Protein AF-A0A831WNH5-F1 (afdb_monomer_lite)

pLDDT: mean 83.76, std 11.67, range [48.03, 94.56]

Sequence (150 aa):
MGKYIVMDIVFKAASLNYDQGSGNYQELKKITRWNGKQYTFVSRYALRYSMLETGKEMGILKIAEGDKLQLAGKGNKKVIQPATELLISGEILKYPEFDLFGYLITSTYPQNFRTAPVKISHAISMTPFNYDALFNANIGMANRVRKKHG

Radius of gyration: 20.93 Å; chains: 1; bounding box: 47×37×66 Å

Foldseek 3Di:
DDDADDDDDDDDDDDLFPDDDDPPDGDFDWDQDPVRFIWGKHAQVSVLVVVQVVCVVVVNFDADDPVQWDWDDDDPPTDIFGDPCCVVVVVVVNGCSCVQCKTWDVPDVVTDIDHHSDDDGMGIDPDTDPVPDDPPDPVVVVVVVVVVPD

Structure (mmCIF, N/CA/C/O backbone):
data_AF-A0A831WNH5-F1
#
_entry.id   AF-A0A831WNH5-F1
#
loop_
_atom_site.group_PDB
_atom_site.id
_atom_site.type_symbol
_atom_site.label_atom_id
_atom_site.label_alt_id
_atom_site.label_comp_id
_atom_site.label_asym_id
_atom_site.label_entity_id
_atom_site.label_seq_id
_atom_site.pdbx_PDB_ins_code
_atom_site.Cartn_x
_atom_site.Cartn_y
_atom_site.Cartn_z
_atom_site.occupancy
_atom_site.B_iso_or_equiv
_atom_site.auth_seq_id
_atom_site.auth_comp_id
_atom_site.auth_asym_id
_atom_site.auth_atom_id
_atom_site.pdbx_PDB_model_num
ATOM 1 N N . MET A 1 1 ? 9.210 -10.960 22.257 1.00 49.41 1 MET A N 1
ATOM 2 C CA . MET A 1 1 ? 9.838 -10.935 20.917 1.00 49.41 1 MET A CA 1
ATOM 3 C C . MET A 1 1 ? 8.779 -11.351 19.904 1.00 49.41 1 MET A C 1
ATOM 5 O O . MET A 1 1 ? 8.271 -12.459 20.020 1.00 49.41 1 MET A O 1
ATOM 9 N N . GLY A 1 2 ? 8.332 -10.451 19.023 1.00 66.69 2 GLY A N 1
ATOM 10 C CA . GLY A 1 2 ? 7.285 -10.781 18.048 1.00 66.69 2 GLY A CA 1
ATOM 11 C C . GLY A 1 2 ? 7.799 -11.807 17.039 1.00 66.69 2 GLY A C 1
ATOM 12 O O . GLY A 1 2 ? 8.891 -11.629 16.508 1.00 66.69 2 GLY A O 1
ATOM 13 N N . LYS A 1 3 ? 7.044 -12.881 16.799 1.00 84.00 3 LYS A N 1
ATOM 14 C CA . LYS A 1 3 ? 7.338 -13.842 15.729 1.00 84.00 3 LYS A CA 1
ATOM 15 C C . LYS A 1 3 ? 6.773 -13.268 14.431 1.00 84.00 3 LYS A C 1
ATOM 17 O O . LYS A 1 3 ? 5.579 -12.993 14.370 1.00 84.00 3 LYS A O 1
ATOM 22 N N . TYR A 1 4 ? 7.618 -13.046 13.433 1.00 86.56 4 TYR A N 1
ATOM 23 C CA . TYR A 1 4 ? 7.210 -12.546 12.121 1.00 86.56 4 TYR A CA 1
ATOM 24 C C . TYR A 1 4 ? 7.752 -13.457 11.021 1.00 86.56 4 TYR A C 1
ATOM 26 O O . TYR A 1 4 ? 8.801 -14.077 11.183 1.00 86.56 4 TYR A O 1
ATOM 34 N N . ILE A 1 5 ? 7.017 -13.532 9.913 1.00 91.12 5 ILE A N 1
ATOM 35 C CA . ILE A 1 5 ? 7.435 -14.210 8.685 1.00 91.12 5 ILE A CA 1
ATOM 36 C C . ILE A 1 5 ? 7.786 -13.119 7.675 1.00 91.12 5 ILE A C 1
ATOM 38 O O . ILE A 1 5 ? 7.010 -12.182 7.483 1.00 91.12 5 ILE A O 1
ATOM 42 N N . VAL A 1 6 ? 8.959 -13.231 7.054 1.00 92.81 6 VAL A N 1
ATOM 43 C CA . VAL A 1 6 ? 9.389 -12.360 5.953 1.00 92.81 6 VAL A CA 1
ATOM 44 C C . VAL A 1 6 ? 9.323 -13.172 4.667 1.00 92.81 6 VAL A C 1
ATOM 46 O O . VAL A 1 6 ? 9.791 -14.307 4.638 1.00 92.81 6 VAL A O 1
ATOM 49 N N . MET A 1 7 ? 8.723 -12.602 3.623 1.00 93.94 7 MET A N 1
ATOM 50 C CA . MET A 1 7 ? 8.622 -13.217 2.301 1.00 93.94 7 MET A CA 1
ATOM 51 C C . MET A 1 7 ? 9.161 -12.250 1.253 1.00 93.94 7 MET A C 1
ATOM 53 O O . MET A 1 7 ? 8.705 -11.108 1.183 1.00 93.94 7 MET A O 1
ATOM 57 N N . ASP A 1 8 ? 10.075 -12.734 0.416 1.00 93.69 8 ASP A N 1
ATOM 58 C CA . ASP A 1 8 ? 10.533 -12.026 -0.776 1.00 93.69 8 ASP A CA 1
ATOM 59 C C . ASP A 1 8 ? 9.791 -12.574 -1.997 1.00 93.69 8 ASP A C 1
ATOM 61 O O . ASP A 1 8 ? 9.868 -13.762 -2.311 1.00 93.69 8 ASP A O 1
ATOM 65 N N . ILE A 1 9 ? 9.044 -11.705 -2.678 1.00 93.56 9 ILE A N 1
ATOM 66 C CA . ILE A 1 9 ? 8.234 -12.071 -3.842 1.00 93.56 9 ILE A CA 1
ATOM 67 C C . ILE A 1 9 ? 8.863 -11.450 -5.083 1.00 93.56 9 ILE A C 1
ATOM 69 O O . ILE A 1 9 ? 8.942 -10.227 -5.210 1.00 93.56 9 ILE A O 1
ATOM 73 N N . VAL A 1 10 ? 9.272 -12.303 -6.019 1.00 93.38 10 VAL A N 1
ATOM 74 C CA . VAL A 1 10 ? 9.771 -11.896 -7.334 1.00 93.38 10 VAL A CA 1
ATOM 75 C C . VAL A 1 10 ? 8.702 -12.205 -8.368 1.00 93.38 10 VAL A C 1
ATOM 77 O O . VAL A 1 10 ? 8.239 -13.337 -8.481 1.00 93.38 10 VAL A O 1
ATOM 80 N N . PHE A 1 11 ? 8.307 -11.192 -9.131 1.00 91.69 11 PHE A N 1
ATOM 81 C CA . PHE A 1 11 ? 7.282 -11.319 -10.156 1.00 91.69 11 PHE A CA 1
ATOM 82 C C . PHE A 1 11 ? 7.644 -10.482 -11.381 1.00 91.69 11 PHE A C 1
ATOM 84 O O . PHE A 1 11 ? 8.316 -9.453 -11.284 1.00 91.69 11 PHE A O 1
ATOM 91 N N . LYS A 1 12 ? 7.182 -10.927 -12.550 1.00 88.38 12 LYS A N 1
ATOM 92 C CA . LYS A 1 12 ? 7.254 -10.143 -13.782 1.00 88.38 12 LYS A CA 1
ATOM 93 C C . LYS A 1 12 ? 6.037 -9.231 -13.839 1.00 88.38 12 LYS A C 1
ATOM 95 O O . LYS A 1 12 ? 4.913 -9.702 -13.705 1.00 88.38 12 LYS A O 1
ATOM 100 N N . ALA A 1 13 ? 6.259 -7.948 -14.081 1.00 79.81 13 ALA A N 1
ATOM 101 C CA . ALA A 1 13 ? 5.179 -6.992 -14.245 1.00 79.81 13 ALA A CA 1
ATOM 102 C C . ALA A 1 13 ? 5.439 -6.031 -15.398 1.00 79.81 13 ALA A C 1
ATOM 104 O O . ALA A 1 13 ? 6.585 -5.735 -15.734 1.00 79.81 13 ALA A O 1
ATOM 105 N N . ALA A 1 14 ? 4.351 -5.534 -15.975 1.00 75.00 14 ALA A N 1
ATOM 106 C CA . ALA A 1 14 ? 4.342 -4.485 -16.980 1.00 75.00 14 ALA A CA 1
ATOM 107 C C . ALA A 1 14 ? 3.293 -3.439 -16.582 1.00 75.00 14 ALA A C 1
ATOM 109 O O . ALA A 1 14 ? 2.296 -3.780 -15.950 1.00 75.00 14 ALA A O 1
ATOM 110 N N . SER A 1 15 ? 3.522 -2.175 -16.942 1.00 70.94 15 SER A N 1
ATOM 111 C CA . SER A 1 15 ? 2.529 -1.098 -16.801 1.00 70.94 15 SER A CA 1
ATOM 112 C C . SER A 1 15 ? 1.977 -0.873 -15.380 1.00 70.94 15 SER A C 1
ATOM 114 O O . SER A 1 15 ? 0.814 -0.522 -15.221 1.00 70.94 15 SER A O 1
ATOM 116 N N . LEU A 1 16 ? 2.803 -1.012 -14.334 1.00 74.69 16 LEU A N 1
ATOM 117 C CA . LEU A 1 16 ? 2.435 -0.722 -12.930 1.00 74.69 16 LEU A CA 1
ATOM 118 C C . LEU A 1 16 ? 2.408 0.784 -12.600 1.00 74.69 16 LEU A C 1
ATOM 120 O O . LEU A 1 16 ? 2.936 1.236 -11.578 1.00 74.69 16 LEU A O 1
ATOM 124 N N . ASN A 1 17 ? 1.821 1.568 -13.495 1.00 72.00 17 ASN A N 1
ATOM 125 C CA . ASN A 1 17 ? 1.704 3.011 -13.375 1.00 72.00 17 ASN A CA 1
ATOM 126 C C . ASN A 1 17 ? 0.456 3.354 -12.556 1.00 72.00 17 ASN A C 1
ATOM 128 O O . ASN A 1 17 ? -0.659 3.239 -13.046 1.00 72.00 17 ASN A O 1
ATOM 132 N N . TYR A 1 18 ? 0.651 3.772 -11.306 1.00 66.19 18 TYR A N 1
ATOM 133 C CA . TYR A 1 18 ? -0.437 4.193 -10.407 1.00 66.19 18 TYR A CA 1
ATOM 134 C C . TYR A 1 18 ? -0.363 5.680 -10.043 1.00 66.19 18 TYR A C 1
ATOM 136 O O . TYR A 1 18 ? -1.074 6.125 -9.148 1.00 66.19 18 TYR A O 1
ATOM 144 N N . ASP A 1 19 ? 0.542 6.435 -10.669 1.00 60.00 19 ASP A N 1
ATOM 145 C CA . ASP A 1 19 ? 0.737 7.852 -10.370 1.00 60.00 19 ASP A CA 1
ATOM 146 C C . ASP A 1 19 ? 0.266 8.737 -11.521 1.00 60.00 19 ASP A C 1
ATOM 148 O O . ASP A 1 19 ? 0.360 8.366 -12.696 1.00 60.00 19 ASP A O 1
ATOM 152 N N . GLN A 1 20 ? -0.213 9.926 -11.169 1.00 53.91 20 GLN A N 1
ATOM 153 C CA . GLN A 1 20 ? -0.588 10.949 -12.130 1.00 53.91 20 GLN A CA 1
ATOM 154 C C . GLN A 1 20 ? 0.697 11.569 -12.682 1.00 53.91 20 GLN A C 1
ATOM 156 O O . GLN A 1 20 ? 1.334 12.404 -12.042 1.00 53.91 20 GLN A O 1
ATOM 161 N N . GLY A 1 21 ? 1.123 11.119 -13.859 1.00 54.06 21 GLY A N 1
ATOM 162 C CA . GLY A 1 21 ? 2.243 11.752 -14.541 1.00 54.06 21 GLY A CA 1
ATOM 163 C C . GLY A 1 21 ? 1.879 13.131 -15.105 1.00 54.06 21 GLY A C 1
ATOM 164 O O . GLY A 1 21 ? 0.737 13.587 -15.034 1.00 54.06 21 GLY A O 1
ATOM 165 N N . SER A 1 22 ? 2.877 13.825 -15.651 1.00 48.03 22 SER A N 1
ATOM 166 C CA . SER A 1 22 ? 2.670 15.124 -16.296 1.00 48.03 22 SER A CA 1
ATOM 167 C C . SER A 1 22 ? 2.029 14.921 -17.676 1.00 48.03 22 SER A C 1
ATOM 169 O O . SER A 1 22 ? 2.664 14.403 -18.597 1.00 48.03 22 SER A O 1
ATOM 171 N N . GLY A 1 23 ? 0.755 15.299 -17.822 1.00 59.06 23 GLY A N 1
ATOM 172 C CA . GLY A 1 23 ? -0.018 15.138 -19.061 1.00 59.06 23 GLY A CA 1
ATOM 173 C C . GLY A 1 23 ? -0.525 13.705 -19.292 1.00 59.06 23 GLY A C 1
ATOM 174 O O . GLY A 1 23 ? -0.915 13.018 -18.357 1.00 59.06 23 GLY A O 1
ATOM 175 N N . ASN A 1 24 ? -0.518 13.238 -20.548 1.00 53.50 24 ASN A N 1
ATOM 176 C CA . ASN A 1 24 ? -0.944 11.875 -20.927 1.00 53.50 24 ASN A CA 1
ATOM 177 C C . ASN A 1 24 ? 0.138 10.802 -20.696 1.00 53.50 24 ASN A C 1
ATOM 179 O O . ASN A 1 24 ? -0.030 9.653 -21.103 1.00 53.50 24 ASN A O 1
ATOM 183 N N . TYR A 1 25 ? 1.272 11.180 -20.103 1.00 55.03 25 TYR A N 1
ATOM 184 C CA . TYR A 1 25 ? 2.399 10.290 -19.869 1.00 55.03 25 TYR A CA 1
ATOM 185 C C . TYR A 1 25 ? 2.380 9.786 -18.439 1.00 55.03 25 TYR A C 1
ATOM 187 O O . TYR A 1 25 ? 2.498 10.578 -17.513 1.00 55.03 25 TYR A O 1
ATOM 195 N N . GLN A 1 26 ? 2.288 8.472 -18.259 1.00 62.88 26 GLN A N 1
ATOM 196 C CA . GLN A 1 26 ? 2.512 7.84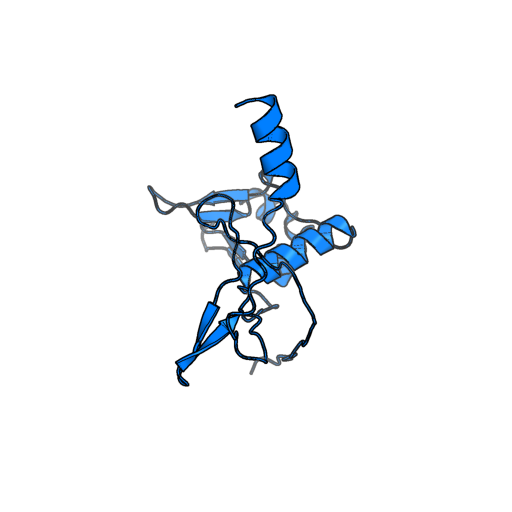2 -16.964 1.00 62.88 26 GLN A CA 1
ATOM 197 C C . GLN A 1 26 ? 3.774 6.988 -17.061 1.00 62.88 26 GLN A C 1
ATOM 199 O O . GLN A 1 26 ? 3.800 5.974 -17.760 1.00 62.88 26 GLN A O 1
ATOM 204 N N . GLU A 1 27 ? 4.842 7.434 -16.404 1.00 67.00 27 GLU A N 1
ATOM 205 C CA . GLU A 1 27 ? 6.092 6.686 -16.312 1.00 67.00 27 GLU A CA 1
ATOM 206 C C . GLU A 1 27 ? 6.182 5.977 -14.959 1.00 67.00 27 GLU A C 1
ATOM 208 O O . GLU A 1 27 ? 5.774 6.514 -13.925 1.00 67.00 27 GLU A O 1
ATOM 213 N N . LEU A 1 28 ? 6.760 4.773 -14.961 1.00 77.00 28 LEU A N 1
ATOM 214 C CA . LEU A 1 28 ? 7.060 4.072 -13.723 1.00 77.00 28 LEU A CA 1
ATOM 215 C C . LEU A 1 28 ? 8.078 4.874 -12.917 1.00 77.00 28 LEU A C 1
ATOM 217 O O . LEU A 1 28 ? 9.091 5.340 -13.443 1.00 77.00 28 LEU A O 1
ATOM 221 N N . LYS A 1 29 ? 7.844 4.979 -11.608 1.00 82.56 29 LYS A N 1
ATOM 222 C CA . LYS A 1 29 ? 8.766 5.691 -10.726 1.00 82.56 29 LYS A CA 1
ATOM 223 C C . LYS A 1 29 ? 10.139 5.035 -10.751 1.00 82.56 29 LYS A C 1
ATOM 225 O O . LYS A 1 29 ? 10.268 3.809 -10.772 1.00 82.56 29 LYS A O 1
ATOM 230 N N . LYS A 1 30 ? 11.173 5.867 -10.694 1.00 87.31 30 LYS A N 1
ATOM 231 C CA . LYS A 1 30 ? 12.568 5.433 -10.632 1.00 87.31 30 LYS A CA 1
ATOM 232 C C . LYS A 1 30 ? 13.188 5.884 -9.322 1.00 87.31 30 LYS A C 1
ATOM 234 O O . LYS A 1 30 ? 12.842 6.934 -8.787 1.00 87.31 30 LYS A O 1
ATOM 239 N N . ILE A 1 31 ? 14.104 5.076 -8.813 1.00 88.94 31 ILE A N 1
ATOM 240 C CA . ILE A 1 31 ? 14.935 5.405 -7.662 1.00 88.94 31 ILE A CA 1
ATOM 241 C C . ILE A 1 31 ? 16.400 5.224 -8.044 1.00 88.94 31 ILE A C 1
ATOM 243 O O . ILE A 1 31 ? 16.791 4.189 -8.587 1.00 88.94 31 ILE A O 1
ATOM 247 N N . THR A 1 32 ? 17.209 6.237 -7.757 1.00 90.88 32 THR A N 1
ATOM 248 C CA . THR A 1 32 ? 18.665 6.149 -7.876 1.00 90.88 32 THR A CA 1
ATOM 249 C C . THR A 1 32 ? 19.209 5.535 -6.597 1.00 90.88 32 THR A C 1
ATOM 251 O O . THR A 1 32 ? 18.948 6.036 -5.503 1.00 90.88 32 THR A O 1
ATOM 254 N N . ARG A 1 33 ? 19.936 4.424 -6.718 1.00 87.94 33 ARG A N 1
ATOM 255 C CA . ARG A 1 33 ? 20.610 3.798 -5.573 1.00 87.94 33 ARG A CA 1
ATOM 256 C C . ARG A 1 33 ? 22.018 4.374 -5.398 1.00 87.94 33 ARG A C 1
ATOM 258 O O . ARG A 1 33 ? 22.522 5.093 -6.254 1.00 87.94 33 ARG A O 1
ATOM 265 N N . TRP A 1 34 ? 22.667 4.020 -4.290 1.00 87.81 34 TRP A N 1
ATOM 266 C CA . TRP A 1 34 ? 24.021 4.468 -3.929 1.00 87.81 34 TRP A CA 1
ATOM 267 C C . TRP A 1 34 ? 25.081 4.218 -5.018 1.00 87.81 34 TRP A C 1
ATOM 269 O O . TRP A 1 34 ? 26.076 4.925 -5.081 1.00 87.81 34 TRP A O 1
ATOM 279 N N . ASN A 1 35 ? 24.857 3.235 -5.894 1.00 89.12 35 ASN A N 1
ATOM 280 C CA . ASN A 1 35 ? 25.739 2.885 -7.008 1.00 89.12 35 ASN A CA 1
ATOM 281 C C . ASN A 1 35 ? 25.545 3.768 -8.259 1.00 89.12 35 ASN A C 1
ATOM 283 O O . ASN A 1 35 ? 26.040 3.417 -9.329 1.00 89.12 35 ASN A O 1
ATOM 287 N N . GLY A 1 36 ? 24.762 4.847 -8.167 1.00 90.06 36 GLY A N 1
ATOM 288 C CA . GLY A 1 36 ? 24.456 5.751 -9.279 1.00 90.06 36 GLY A CA 1
ATOM 289 C C . GLY A 1 36 ? 23.509 5.172 -10.335 1.00 90.06 36 GLY A C 1
ATOM 290 O O . GLY A 1 36 ? 23.089 5.894 -11.237 1.00 90.06 36 GLY A O 1
ATOM 291 N N . LYS A 1 37 ? 23.129 3.892 -10.234 1.00 91.50 37 LYS A N 1
ATOM 292 C CA . LYS A 1 37 ? 22.205 3.254 -11.176 1.00 91.50 37 LYS A CA 1
ATOM 293 C C . LYS A 1 37 ? 20.760 3.554 -10.789 1.00 91.50 37 LYS A C 1
ATOM 295 O O . LYS A 1 37 ? 20.400 3.572 -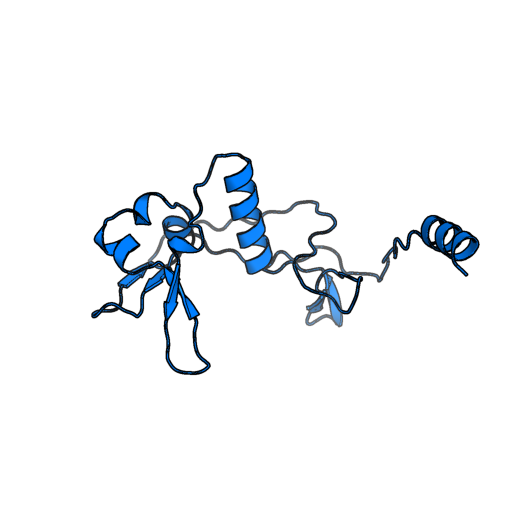9.607 1.00 91.50 37 LYS A O 1
ATOM 300 N N . GLN A 1 38 ? 19.926 3.757 -11.803 1.00 91.81 38 GLN A N 1
ATOM 301 C CA . GLN A 1 38 ? 18.489 3.929 -11.640 1.00 91.81 38 GLN A CA 1
ATOM 302 C C . GLN A 1 38 ? 17.787 2.578 -11.694 1.00 91.81 38 GLN A C 1
ATOM 304 O O . GLN A 1 38 ? 18.144 1.708 -12.484 1.00 91.81 38 GLN A O 1
ATOM 309 N N . TYR A 1 39 ? 16.768 2.416 -10.863 1.00 91.06 39 TYR A N 1
ATOM 310 C CA . TYR A 1 39 ? 15.925 1.230 -10.829 1.00 91.06 39 TYR A CA 1
ATOM 311 C C . TYR A 1 39 ? 14.475 1.656 -10.872 1.00 91.06 39 TYR A C 1
ATOM 313 O O . TYR A 1 39 ? 14.072 2.578 -10.163 1.00 91.06 39 TYR A O 1
ATOM 321 N N . THR A 1 40 ? 13.678 0.951 -11.659 1.00 88.94 40 THR A N 1
ATOM 322 C CA . THR A 1 40 ? 12.229 1.095 -11.609 1.00 88.94 40 THR A CA 1
ATOM 323 C C . THR A 1 40 ? 11.708 0.565 -10.276 1.00 88.94 40 THR A C 1
ATOM 325 O O . THR A 1 40 ? 12.154 -0.488 -9.811 1.00 88.94 40 THR A O 1
ATOM 328 N N . PHE A 1 41 ? 10.782 1.280 -9.645 1.00 88.25 41 PHE A N 1
ATOM 329 C CA . PHE A 1 41 ? 10.150 0.839 -8.409 1.00 88.25 41 PHE A CA 1
ATOM 330 C C . PHE A 1 41 ? 8.649 1.112 -8.408 1.00 88.25 41 PHE A C 1
ATOM 332 O O . PHE A 1 41 ? 8.161 2.079 -8.993 1.00 88.25 41 PHE A O 1
ATOM 339 N N . VAL A 1 42 ? 7.920 0.269 -7.686 1.00 89.69 42 VAL A N 1
ATOM 340 C CA . VAL A 1 42 ? 6.492 0.422 -7.427 1.00 89.69 42 VAL A CA 1
ATOM 341 C C . VAL A 1 42 ? 6.308 0.700 -5.948 1.00 89.69 42 VAL A C 1
ATOM 343 O O . VAL A 1 42 ? 6.900 0.056 -5.074 1.00 89.69 42 VAL A O 1
ATOM 346 N N . SER A 1 43 ? 5.520 1.731 -5.651 1.00 89.44 43 SER A N 1
ATOM 347 C CA . SER A 1 43 ? 5.331 2.150 -4.271 1.00 89.44 43 SER A CA 1
ATOM 348 C C . SER A 1 43 ? 4.546 1.095 -3.483 1.00 89.44 43 SER A C 1
ATOM 350 O O . SER A 1 43 ? 3.652 0.450 -4.022 1.00 89.44 43 SER A O 1
ATOM 352 N N . ARG A 1 44 ? 4.826 0.954 -2.182 1.00 91.12 44 ARG A N 1
ATOM 353 C CA . ARG A 1 44 ? 4.044 0.071 -1.305 1.00 91.12 44 ARG A CA 1
ATOM 354 C C . ARG A 1 44 ? 2.551 0.434 -1.291 1.00 91.12 44 ARG A C 1
ATOM 356 O O . ARG A 1 44 ? 1.713 -0.440 -1.134 1.00 91.12 44 ARG A O 1
ATOM 363 N N . TYR A 1 45 ? 2.227 1.718 -1.475 1.00 88.94 45 TYR A N 1
ATOM 364 C CA . TYR A 1 45 ? 0.852 2.214 -1.543 1.00 88.94 45 TYR A CA 1
ATOM 365 C C . TYR A 1 45 ? 0.150 1.746 -2.817 1.00 88.94 45 TYR A C 1
ATOM 367 O O . TYR A 1 45 ? -0.984 1.290 -2.750 1.00 88.94 45 TYR A O 1
ATOM 375 N N . ALA A 1 46 ? 0.851 1.792 -3.951 1.00 89.00 46 ALA A N 1
ATOM 376 C CA . ALA A 1 46 ? 0.354 1.294 -5.229 1.00 89.00 46 ALA A CA 1
ATOM 377 C C . ALA A 1 46 ? 0.143 -0.228 -5.205 1.00 89.00 46 ALA A C 1
ATOM 379 O O . ALA A 1 46 ? -0.892 -0.712 -5.649 1.00 89.00 46 ALA A O 1
ATOM 380 N N . LEU A 1 47 ? 1.080 -0.979 -4.613 1.00 91.25 47 LEU A N 1
ATOM 381 C CA . LEU A 1 47 ? 0.919 -2.424 -4.412 1.00 91.25 47 LEU A CA 1
ATOM 382 C C . LEU A 1 47 ? -0.276 -2.735 -3.512 1.00 91.25 47 LEU A C 1
ATOM 384 O O . LEU A 1 47 ? -1.094 -3.578 -3.859 1.00 91.25 47 LEU A O 1
ATOM 388 N N . ARG A 1 48 ? -0.412 -2.022 -2.387 1.00 92.38 48 ARG A N 1
ATOM 389 C CA . ARG A 1 48 ? -1.559 -2.174 -1.486 1.00 92.38 48 ARG A CA 1
ATOM 390 C C . ARG A 1 48 ? -2.879 -1.907 -2.208 1.00 92.38 48 ARG A C 1
ATOM 392 O O . ARG A 1 48 ? -3.797 -2.701 -2.065 1.00 92.38 48 ARG A O 1
ATOM 399 N N . TYR A 1 49 ? -2.960 -0.818 -2.970 1.00 90.06 49 TYR A N 1
ATOM 400 C CA . TYR A 1 49 ? -4.141 -0.488 -3.767 1.00 90.06 49 TYR A CA 1
ATOM 401 C C . TYR A 1 49 ? -4.475 -1.611 -4.756 1.00 90.06 49 TYR A C 1
ATOM 403 O O . TYR A 1 49 ? -5.586 -2.123 -4.738 1.00 90.06 49 TYR A O 1
ATOM 411 N N . SER A 1 50 ? -3.486 -2.068 -5.530 1.00 90.38 50 SER A N 1
ATOM 412 C CA . SER A 1 50 ? -3.650 -3.165 -6.491 1.00 90.38 50 SER A CA 1
ATOM 413 C C . SER A 1 50 ? -4.141 -4.460 -5.837 1.00 90.38 50 SER A C 1
ATOM 415 O O . SER A 1 50 ? -5.068 -5.091 -6.338 1.00 90.38 50 SER A O 1
ATOM 417 N N . MET A 1 51 ? -3.570 -4.836 -4.687 1.00 91.38 51 MET A N 1
ATOM 418 C CA . MET A 1 51 ? -3.988 -6.024 -3.935 1.00 91.38 51 MET A CA 1
ATOM 419 C C . MET A 1 51 ? -5.432 -5.923 -3.444 1.00 91.38 51 MET A C 1
ATOM 421 O O . MET A 1 51 ? -6.164 -6.909 -3.499 1.00 91.38 51 MET A O 1
ATOM 425 N N . LEU A 1 52 ? -5.828 -4.748 -2.952 1.00 92.44 52 LEU A N 1
ATOM 426 C CA . LEU A 1 52 ? -7.185 -4.503 -2.487 1.00 92.44 52 LEU A CA 1
ATOM 427 C C . LEU A 1 52 ? -8.168 -4.565 -3.662 1.00 92.44 52 LEU A C 1
ATOM 429 O O . LEU A 1 52 ? -9.058 -5.412 -3.638 1.00 92.44 52 LEU A O 1
ATOM 433 N N . GLU A 1 53 ? -7.972 -3.762 -4.710 1.00 90.88 53 GLU A N 1
ATOM 434 C CA . GLU A 1 53 ? -8.869 -3.739 -5.876 1.00 90.88 53 GLU A CA 1
ATOM 435 C C . GLU A 1 53 ? -8.982 -5.107 -6.549 1.00 90.88 53 GLU A C 1
ATOM 437 O O . GLU A 1 53 ? -10.089 -5.593 -6.756 1.00 90.88 53 GLU A O 1
ATOM 442 N N . THR A 1 54 ? -7.859 -5.794 -6.783 1.00 91.19 54 THR A N 1
ATOM 443 C CA . THR A 1 54 ? -7.880 -7.153 -7.349 1.00 91.19 54 THR A CA 1
ATOM 444 C C . THR A 1 54 ? -8.668 -8.103 -6.443 1.00 91.19 54 THR A C 1
ATOM 446 O O . THR A 1 54 ? -9.491 -8.883 -6.914 1.00 91.19 54 THR A O 1
ATOM 449 N N . GLY A 1 55 ? -8.469 -8.028 -5.122 1.00 92.56 55 GLY A N 1
ATOM 450 C CA . GLY A 1 55 ? -9.224 -8.837 -4.165 1.00 92.56 55 GLY A CA 1
ATOM 451 C C . GLY A 1 55 ? -10.726 -8.532 -4.166 1.00 92.56 55 GLY A C 1
ATOM 452 O O . GLY A 1 55 ? -11.525 -9.455 -4.004 1.00 92.56 55 GLY A O 1
ATOM 453 N N . LYS A 1 56 ? -11.114 -7.270 -4.378 1.00 93.25 56 LYS A N 1
ATOM 454 C CA . LYS A 1 56 ? -12.511 -6.845 -4.539 1.00 93.25 56 LYS A CA 1
ATOM 455 C C . LYS A 1 56 ? -13.112 -7.364 -5.843 1.00 93.25 56 LYS A C 1
ATOM 457 O O . LYS A 1 56 ? -14.189 -7.953 -5.804 1.00 93.25 56 LYS A O 1
ATOM 462 N N . GLU A 1 57 ? -12.418 -7.208 -6.968 1.00 92.75 57 GLU A N 1
ATOM 463 C CA . GLU A 1 57 ? -12.856 -7.695 -8.286 1.00 92.75 57 GLU A CA 1
ATOM 464 C C . GLU A 1 57 ? -13.020 -9.218 -8.316 1.00 92.75 57 GLU A C 1
ATOM 466 O O . GLU A 1 57 ? -13.978 -9.735 -8.887 1.00 92.75 57 GLU A O 1
ATOM 471 N N . MET A 1 58 ? -12.125 -9.944 -7.643 1.00 94.56 58 MET A N 1
ATOM 472 C CA . MET A 1 58 ? -12.213 -11.399 -7.498 1.00 94.56 58 MET A CA 1
ATOM 473 C C . MET A 1 58 ? -13.285 -11.851 -6.489 1.00 94.56 58 MET A C 1
ATOM 475 O O . MET A 1 58 ? -13.473 -13.052 -6.305 1.00 94.56 58 MET A O 1
ATOM 479 N N . GLY A 1 59 ? -13.961 -10.926 -5.798 1.00 91.75 59 GLY A N 1
ATOM 480 C CA . GLY A 1 59 ? -14.958 -11.240 -4.769 1.00 91.75 59 GLY A CA 1
ATOM 481 C C . GLY A 1 59 ? -14.375 -11.864 -3.494 1.00 91.75 59 GLY A C 1
ATOM 482 O O . GLY A 1 59 ? -15.117 -12.434 -2.697 1.00 91.75 59 GLY A O 1
ATOM 483 N N . ILE A 1 60 ? -13.057 -11.770 -3.294 1.00 91.38 60 ILE A N 1
ATOM 484 C CA . ILE A 1 60 ? -12.335 -12.338 -2.145 1.00 91.38 60 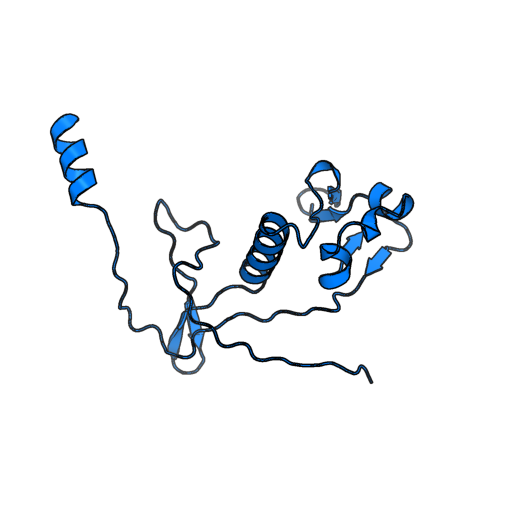ILE A CA 1
ATOM 485 C C . ILE A 1 60 ? -12.382 -11.377 -0.953 1.00 91.38 60 ILE A C 1
ATOM 487 O O . ILE A 1 60 ? -12.493 -11.807 0.196 1.00 91.38 60 ILE A O 1
ATOM 491 N N . LEU A 1 61 ? -12.273 -10.072 -1.215 1.00 90.12 61 LEU A N 1
ATOM 492 C CA . LEU A 1 61 ? -12.192 -9.036 -0.190 1.00 90.12 61 LEU A CA 1
ATOM 493 C C . LEU A 1 61 ? -13.345 -8.049 -0.322 1.00 90.12 61 LEU A C 1
ATOM 495 O O . LEU A 1 61 ? -13.601 -7.500 -1.390 1.00 90.12 61 LEU A O 1
ATOM 499 N N . LYS A 1 62 ? -13.993 -7.754 0.804 1.00 92.12 62 LYS A N 1
ATOM 500 C CA . LYS A 1 62 ? -14.908 -6.621 0.907 1.00 92.12 62 LYS A CA 1
ATOM 501 C C . LYS A 1 62 ? -14.132 -5.375 1.334 1.00 92.12 62 LYS A C 1
ATOM 503 O O . LYS A 1 62 ? -13.486 -5.386 2.381 1.00 92.12 62 LYS A O 1
ATOM 508 N N . ILE A 1 63 ? -14.223 -4.311 0.544 1.00 92.25 63 ILE A N 1
ATOM 509 C CA . ILE A 1 63 ? -13.583 -3.014 0.810 1.00 92.25 63 ILE A CA 1
ATOM 510 C C . ILE A 1 63 ? -14.642 -2.018 1.274 1.00 92.25 63 ILE A C 1
ATOM 512 O O . ILE A 1 63 ? -15.792 -2.077 0.832 1.00 92.25 63 ILE A O 1
ATOM 516 N N . ALA A 1 64 ? -14.268 -1.149 2.206 1.00 90.62 64 ALA A N 1
ATOM 517 C CA . ALA A 1 64 ? -15.105 -0.069 2.686 1.00 90.62 64 ALA A CA 1
ATOM 518 C C . ALA A 1 64 ? -15.213 1.023 1.616 1.00 90.62 64 ALA A C 1
ATOM 520 O O . ALA A 1 64 ? -14.220 1.609 1.190 1.00 90.62 64 ALA A O 1
ATOM 521 N N . GLU A 1 65 ? -16.442 1.296 1.193 1.00 89.06 65 GLU A N 1
ATOM 522 C CA . GLU A 1 65 ? -16.750 2.388 0.274 1.00 89.06 65 GLU A CA 1
ATOM 523 C C . GLU A 1 65 ? -16.704 3.746 0.999 1.00 89.06 65 GLU A C 1
ATOM 525 O O . GLU A 1 65 ? -16.568 3.833 2.225 1.00 89.06 65 GLU A O 1
ATOM 530 N N . GLY A 1 66 ? -16.804 4.836 0.234 1.00 87.25 66 GLY A N 1
ATOM 531 C CA . GLY A 1 66 ? -16.645 6.198 0.754 1.00 87.25 66 GLY A CA 1
ATOM 532 C C . GLY A 1 66 ? -17.630 6.591 1.865 1.00 87.25 66 GLY A C 1
ATOM 533 O O . GLY A 1 66 ? -17.282 7.415 2.705 1.00 87.25 66 GLY A O 1
ATOM 534 N N . ASP A 1 67 ? -18.816 5.980 1.922 1.00 87.94 67 ASP A N 1
ATOM 535 C CA . ASP A 1 67 ? -19.821 6.187 2.978 1.00 87.94 67 ASP A CA 1
ATOM 536 C C . ASP A 1 67 ? -19.380 5.643 4.347 1.00 87.94 67 ASP A C 1
ATOM 538 O O . ASP A 1 67 ? -19.883 6.066 5.388 1.00 87.94 67 ASP A O 1
ATOM 542 N N . LYS A 1 68 ? -18.422 4.712 4.357 1.00 88.88 68 LYS A N 1
ATOM 543 C CA . LYS A 1 68 ? -17.844 4.118 5.569 1.00 88.88 68 LYS A CA 1
ATOM 544 C C . LYS A 1 68 ? -16.558 4.820 6.017 1.00 88.88 68 LYS A C 1
ATOM 546 O O . LYS A 1 68 ? -15.942 4.406 7.004 1.00 88.88 68 LYS A O 1
ATOM 551 N N . LEU A 1 69 ? -16.156 5.882 5.320 1.00 90.50 69 LEU A N 1
ATOM 552 C CA . LEU A 1 69 ? -14.968 6.681 5.603 1.00 90.50 69 LEU A CA 1
ATOM 553 C C . LEU A 1 69 ? -15.363 8.097 6.033 1.00 90.50 69 LEU A C 1
ATOM 555 O O . LEU A 1 69 ? -16.377 8.644 5.612 1.00 90.50 69 LEU A O 1
ATOM 559 N N . GLN A 1 70 ? -14.531 8.718 6.864 1.00 90.31 70 GLN A N 1
ATOM 560 C CA . GLN A 1 70 ? -14.719 10.093 7.320 1.00 90.31 70 GLN A CA 1
ATOM 561 C C . GLN A 1 70 ? -13.415 10.885 7.233 1.00 90.31 70 GLN A C 1
ATOM 563 O O . GLN A 1 70 ? -12.315 10.349 7.395 1.00 90.31 70 GLN A O 1
ATOM 568 N N . LEU A 1 71 ? -13.542 12.194 7.022 1.00 87.19 71 LEU A N 1
ATOM 569 C CA . LEU A 1 71 ? -12.430 13.128 7.157 1.00 87.19 71 LEU A CA 1
ATOM 570 C C . LEU A 1 71 ? -12.306 13.556 8.616 1.00 87.19 71 LEU A C 1
ATOM 572 O O . LEU A 1 71 ? -13.236 14.131 9.177 1.00 87.19 71 LEU A O 1
ATOM 576 N N . ALA A 1 72 ? -11.136 13.345 9.205 1.00 83.88 72 ALA A N 1
ATOM 577 C CA . ALA A 1 72 ? -10.828 13.796 10.555 1.00 83.88 72 ALA A CA 1
ATOM 578 C C . ALA A 1 72 ? -9.621 14.733 10.565 1.00 83.88 72 ALA A C 1
ATOM 580 O O . ALA A 1 72 ? -8.678 14.568 9.795 1.00 83.88 72 ALA A O 1
ATOM 581 N N . GLY A 1 73 ? -9.658 15.739 11.438 1.00 80.00 73 GLY A N 1
ATOM 582 C CA . GLY A 1 73 ? -8.599 16.738 11.585 1.00 80.00 73 GLY A CA 1
ATOM 583 C C . GLY A 1 73 ? -9.113 18.177 11.543 1.00 80.00 73 GLY A C 1
ATOM 584 O O . GLY A 1 73 ? -10.294 18.435 11.309 1.00 80.00 73 GLY A O 1
ATOM 585 N N . LYS A 1 74 ? -8.212 19.134 11.788 1.00 76.44 74 LYS A N 1
ATOM 586 C CA . LYS A 1 74 ? -8.512 20.577 11.794 1.00 76.44 74 LYS A CA 1
ATOM 587 C C . LYS A 1 74 ? -7.819 21.286 10.624 1.00 76.44 74 LYS A C 1
ATOM 589 O O . LYS A 1 74 ? -6.652 21.019 10.331 1.00 76.44 74 LYS A O 1
ATOM 594 N N . GLY A 1 75 ? -8.526 22.223 9.986 1.00 78.12 75 GLY A N 1
ATOM 595 C CA . GLY A 1 75 ? -8.002 23.045 8.887 1.00 78.12 75 GLY A CA 1
ATOM 596 C C . GLY A 1 75 ? -7.565 22.216 7.674 1.00 78.12 75 GLY A C 1
ATOM 597 O O . GLY A 1 75 ? -8.293 21.329 7.237 1.00 78.12 75 GLY A O 1
ATOM 598 N N . ASN A 1 76 ? -6.359 22.484 7.164 1.00 75.88 76 ASN A N 1
ATOM 599 C CA . ASN A 1 76 ? -5.778 21.801 5.997 1.00 75.88 76 ASN A CA 1
ATOM 600 C C . ASN A 1 76 ? -5.148 20.432 6.316 1.00 75.88 76 ASN A C 1
ATOM 602 O O . ASN A 1 76 ? -4.652 19.763 5.416 1.00 75.88 76 ASN A O 1
ATOM 606 N N . LYS A 1 77 ? -5.152 19.994 7.582 1.00 76.19 77 LYS A N 1
ATOM 607 C CA . LYS A 1 77 ? -4.593 18.700 8.012 1.00 76.19 77 LYS A CA 1
ATOM 608 C C . LYS A 1 77 ? -5.694 17.650 8.179 1.00 76.19 77 LYS A C 1
ATOM 610 O O . LYS A 1 77 ? -5.790 17.021 9.231 1.00 76.19 77 LYS A O 1
ATOM 615 N N . LYS A 1 78 ? -6.567 17.513 7.179 1.00 81.44 78 LYS A N 1
ATOM 616 C CA . LYS A 1 78 ? -7.596 16.465 7.172 1.00 81.44 78 LYS A CA 1
ATOM 617 C C . LYS A 1 78 ? -6.990 15.162 6.665 1.00 81.44 78 LYS A C 1
ATOM 619 O O . LYS A 1 78 ? -6.338 15.149 5.625 1.00 81.44 78 LYS A O 1
ATOM 624 N N . VAL A 1 79 ? -7.221 14.082 7.397 1.00 82.75 79 VAL A N 1
ATOM 625 C CA . VAL A 1 79 ? -6.861 12.716 7.012 1.00 82.75 79 VAL A CA 1
ATOM 626 C C . VAL A 1 79 ? -8.131 11.896 6.830 1.00 82.75 79 VAL A C 1
ATOM 628 O O . VAL A 1 79 ? -9.131 12.130 7.508 1.00 82.75 79 VAL A O 1
ATOM 631 N N . ILE A 1 80 ? -8.096 10.947 5.898 1.00 88.38 80 ILE A N 1
ATOM 632 C CA . ILE A 1 80 ? -9.179 9.982 5.710 1.00 88.38 80 ILE A CA 1
ATOM 633 C C . ILE A 1 80 ? -8.972 8.851 6.719 1.00 88.38 80 ILE A C 1
ATOM 635 O O . ILE A 1 80 ? -7.882 8.282 6.797 1.00 88.38 80 ILE A O 1
ATOM 639 N N . GLN A 1 81 ? -10.009 8.534 7.487 1.00 90.38 81 GLN A N 1
ATOM 640 C CA . GLN A 1 81 ? -10.021 7.438 8.456 1.00 90.38 81 GLN A CA 1
ATOM 641 C C . GLN A 1 81 ? -11.373 6.702 8.417 1.00 90.38 81 GLN A C 1
ATOM 643 O O . GLN A 1 81 ? -12.335 7.248 7.873 1.00 90.38 81 GLN A O 1
ATOM 648 N N . PRO A 1 82 ? -11.496 5.496 9.000 1.00 91.31 82 PRO A N 1
ATOM 649 C CA . PRO A 1 82 ? -12.793 4.832 9.121 1.00 91.31 82 PRO A CA 1
ATOM 650 C C . PRO A 1 82 ? -13.793 5.669 9.930 1.00 91.31 82 PRO A C 1
ATOM 652 O O . PRO A 1 82 ? -13.416 6.361 10.889 1.00 91.31 82 PRO A O 1
ATOM 655 N N . ALA A 1 83 ? -15.068 5.600 9.546 1.00 91.69 83 ALA A N 1
ATOM 656 C CA . ALA A 1 83 ? -16.162 6.212 10.293 1.00 91.69 83 ALA A CA 1
ATOM 657 C C . ALA A 1 83 ? -16.220 5.653 11.723 1.00 91.69 83 ALA A C 1
ATOM 659 O O . ALA A 1 83 ? -15.982 4.465 11.958 1.00 91.69 83 ALA A O 1
ATOM 660 N N . THR A 1 84 ? -16.521 6.504 12.701 1.00 89.62 84 THR A N 1
ATOM 661 C CA . THR A 1 84 ? -16.549 6.078 14.107 1.00 89.62 84 THR A CA 1
ATOM 662 C C . THR A 1 84 ? -17.706 5.110 14.364 1.00 89.62 84 THR A C 1
ATOM 664 O O . THR A 1 84 ? -17.559 4.150 15.121 1.00 89.62 84 THR A O 1
ATOM 667 N N . GLU A 1 85 ? -18.813 5.282 13.649 1.00 89.12 85 GLU A N 1
ATOM 668 C CA . GLU A 1 85 ? -19.974 4.395 13.649 1.00 89.12 85 GLU A CA 1
ATOM 669 C C . GLU A 1 85 ? -19.603 2.981 13.192 1.00 89.12 85 GLU A C 1
ATOM 671 O O . GLU A 1 85 ? -20.125 2.003 13.725 1.00 89.12 85 GLU A O 1
ATOM 676 N N . LEU A 1 86 ? -18.665 2.853 12.245 1.00 90.62 86 LEU A N 1
ATOM 677 C CA . LEU A 1 86 ? -18.200 1.561 11.739 1.00 90.62 86 LEU A CA 1
ATOM 678 C C . LEU A 1 86 ? -17.516 0.737 12.840 1.00 90.62 86 LEU A C 1
ATOM 680 O O . LEU A 1 86 ? -17.676 -0.483 12.899 1.00 90.62 86 LEU A O 1
ATOM 684 N N . LEU A 1 87 ? -16.780 1.412 13.728 1.00 88.19 87 LEU A N 1
ATOM 685 C CA . LEU A 1 87 ? -16.166 0.787 14.896 1.00 88.19 87 LEU A CA 1
ATOM 686 C C . LEU A 1 87 ? -17.223 0.411 15.942 1.00 88.19 87 LEU A C 1
ATOM 688 O O . LEU A 1 87 ? -17.237 -0.727 16.399 1.00 88.19 87 LEU A O 1
ATOM 692 N N . ILE A 1 88 ? -18.109 1.346 16.304 1.00 87.81 88 ILE A N 1
ATOM 693 C CA . ILE A 1 88 ? -19.106 1.153 17.376 1.00 87.81 88 ILE A CA 1
ATOM 694 C C . ILE A 1 88 ? -20.106 0.046 17.019 1.00 87.81 88 ILE A C 1
ATOM 696 O O . ILE A 1 88 ? -20.465 -0.766 17.866 1.00 87.81 88 ILE A O 1
ATOM 700 N N . SER A 1 89 ? -20.530 -0.012 15.757 1.00 90.25 89 SER A N 1
ATOM 701 C CA . SER A 1 89 ? -21.448 -1.041 15.251 1.00 90.25 89 SER A CA 1
ATOM 702 C C . SER A 1 89 ? -20.807 -2.425 15.092 1.00 90.25 89 SER A C 1
ATOM 704 O O . SER A 1 89 ? -21.513 -3.398 14.835 1.00 90.25 89 SER A O 1
ATOM 706 N N . GLY A 1 90 ? -19.477 -2.531 15.184 1.00 89.12 90 GLY A N 1
ATOM 707 C CA . GLY A 1 90 ? -18.740 -3.764 14.899 1.00 89.12 90 GLY A CA 1
ATOM 708 C C . GLY A 1 90 ? -18.678 -4.128 13.410 1.00 89.12 90 GLY A C 1
ATOM 709 O O . GLY A 1 90 ? -18.065 -5.134 13.048 1.00 89.12 90 GLY A O 1
ATOM 710 N N . GLU A 1 91 ? -19.251 -3.311 12.518 1.00 91.25 91 GLU A N 1
ATOM 711 C CA . GLU A 1 91 ? -19.211 -3.549 11.072 1.00 91.25 91 GLU A CA 1
ATOM 712 C C . GLU A 1 91 ? -17.795 -3.512 10.501 1.00 91.25 91 GLU A C 1
ATOM 714 O O . GLU A 1 91 ? -17.558 -4.104 9.449 1.00 91.25 91 GLU A O 1
ATOM 719 N N . ILE A 1 92 ? -16.851 -2.872 11.194 1.00 90.06 92 ILE A N 1
ATOM 720 C CA . ILE A 1 92 ? -15.435 -2.836 10.812 1.00 90.06 92 ILE A CA 1
ATOM 721 C C . ILE A 1 92 ? -14.847 -4.240 10.586 1.00 90.06 92 ILE A C 1
ATOM 723 O O . ILE A 1 92 ? -13.995 -4.409 9.719 1.00 90.06 92 ILE A O 1
ATOM 727 N N . LEU A 1 93 ? -15.360 -5.262 11.285 1.00 90.94 93 LEU A N 1
ATOM 728 C CA . LEU A 1 93 ? -14.947 -6.664 11.132 1.00 90.94 93 LEU A CA 1
ATOM 729 C C . LEU A 1 93 ? -15.346 -7.269 9.778 1.00 90.94 93 LEU A C 1
ATOM 731 O O . LEU A 1 93 ? -14.773 -8.270 9.357 1.00 90.94 93 LEU A O 1
ATOM 735 N N . LYS A 1 94 ? -16.313 -6.666 9.075 1.00 92.25 94 LYS A N 1
ATOM 736 C CA . LYS A 1 94 ? -16.751 -7.103 7.741 1.00 92.25 94 LYS A CA 1
ATOM 737 C C . LYS A 1 94 ? -15.769 -6.697 6.635 1.00 92.25 94 LYS A C 1
ATOM 739 O O . LYS A 1 94 ? -15.967 -7.114 5.497 1.00 92.25 94 LYS A O 1
ATOM 744 N N . TYR A 1 95 ? -14.761 -5.877 6.945 1.00 94.06 95 TYR A N 1
ATOM 745 C CA . TYR A 1 95 ? -13.822 -5.301 5.982 1.00 94.06 95 TYR A CA 1
ATOM 746 C C . TYR A 1 95 ? -12.390 -5.772 6.285 1.00 94.06 95 TYR A C 1
ATOM 748 O O . TYR A 1 95 ? -11.700 -5.173 7.118 1.00 94.06 95 TYR A O 1
ATOM 756 N N . PRO A 1 96 ? -11.906 -6.834 5.610 1.00 92.19 96 PRO A N 1
ATOM 757 C CA . PRO A 1 96 ? -10.590 -7.410 5.883 1.00 92.19 96 PRO A CA 1
ATOM 758 C C . PRO A 1 96 ? -9.418 -6.440 5.684 1.00 92.19 96 PRO A C 1
ATOM 760 O O . PRO A 1 96 ? -8.348 -6.644 6.248 1.00 92.19 96 PRO A O 1
ATOM 763 N N . GLU A 1 97 ? -9.587 -5.365 4.910 1.00 92.44 97 GLU A N 1
ATOM 764 C CA . GLU A 1 97 ? -8.527 -4.375 4.702 1.00 92.44 97 GLU A CA 1
ATOM 765 C C . GLU A 1 97 ? -8.052 -3.714 6.006 1.00 92.44 97 GLU A C 1
ATOM 767 O O . GLU A 1 97 ? -6.856 -3.461 6.162 1.00 92.44 97 GLU A O 1
ATOM 772 N N . PHE A 1 98 ? -8.966 -3.475 6.954 1.00 93.25 98 PHE A N 1
ATOM 773 C CA . PHE A 1 98 ? -8.655 -2.884 8.256 1.00 93.25 98 PHE A CA 1
ATOM 774 C C . PHE A 1 98 ? -8.002 -3.903 9.185 1.00 93.25 98 PHE A C 1
ATOM 776 O O . PHE A 1 98 ? -7.181 -3.541 10.029 1.00 93.25 98 PHE A O 1
ATOM 783 N N . ASP A 1 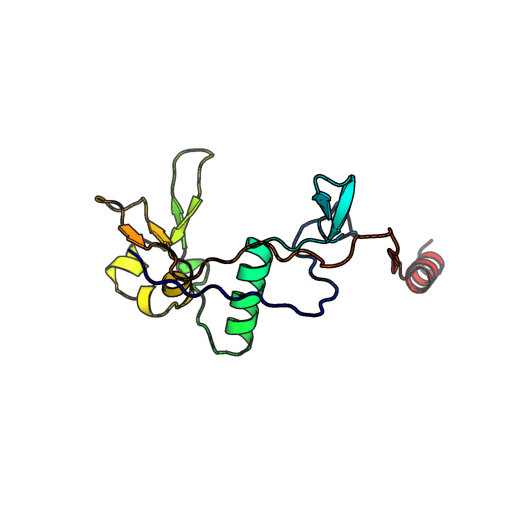99 ? -8.329 -5.181 9.002 1.00 92.06 99 ASP A N 1
ATOM 784 C CA . ASP A 1 99 ? -7.721 -6.282 9.737 1.00 92.06 99 ASP A CA 1
ATOM 785 C C . ASP A 1 99 ? -6.267 -6.508 9.293 1.00 92.06 99 ASP A C 1
ATOM 787 O O . ASP A 1 99 ? -5.369 -6.583 10.138 1.00 92.06 99 ASP A O 1
ATOM 791 N N . LEU A 1 100 ? -6.030 -6.514 7.973 1.00 91.62 100 LEU A N 1
ATOM 792 C CA . LEU A 1 100 ? -4.734 -6.764 7.332 1.00 91.62 100 LEU A CA 1
ATOM 793 C C . LEU A 1 100 ? -3.778 -5.568 7.394 1.00 91.62 100 LEU A C 1
ATOM 795 O O . LEU A 1 100 ? -2.586 -5.740 7.664 1.00 91.62 100 LEU A O 1
ATOM 799 N N . PHE A 1 101 ? -4.278 -4.358 7.136 1.00 92.69 101 PHE A N 1
ATOM 800 C CA . PHE A 1 101 ? -3.455 -3.150 7.010 1.00 92.69 101 PHE A CA 1
ATOM 801 C C . PHE A 1 101 ? -3.616 -2.164 8.166 1.00 92.69 101 PHE A C 1
ATOM 803 O O . PHE A 1 101 ? -2.935 -1.138 8.183 1.00 92.69 101 PHE A O 1
ATOM 810 N N . GLY A 1 102 ? -4.454 -2.485 9.151 1.00 92.81 102 GLY A N 1
ATOM 811 C CA . GLY A 1 102 ? -4.660 -1.647 10.323 1.00 92.81 102 GLY A CA 1
ATOM 812 C C . GLY A 1 102 ? -5.441 -0.365 10.033 1.00 92.81 102 GLY A C 1
ATOM 813 O O . GLY A 1 102 ? -5.819 -0.062 8.900 1.00 92.81 102 GLY A O 1
ATOM 814 N N . TYR A 1 103 ? -5.691 0.397 11.096 1.00 93.06 103 TYR A N 1
ATOM 815 C CA . TYR A 1 103 ? -6.387 1.680 11.043 1.00 93.06 103 TYR A CA 1
ATOM 816 C C . TYR A 1 103 ? -6.070 2.537 12.273 1.00 93.06 103 TYR A C 1
ATOM 818 O O . TYR A 1 103 ? -5.584 2.045 13.292 1.00 93.06 103 TYR A O 1
ATOM 826 N N . LEU A 1 104 ? -6.393 3.825 12.182 1.00 92.19 104 LEU A N 1
ATOM 827 C CA . LEU A 1 104 ? -6.348 4.786 13.280 1.00 92.19 104 LEU A CA 1
ATOM 828 C C . LEU A 1 104 ? -7.616 5.642 13.220 1.00 92.19 104 LEU A C 1
ATOM 830 O O . LEU A 1 104 ? -7.899 6.229 12.179 1.00 92.19 104 LEU A O 1
ATOM 834 N N . ILE A 1 105 ? -8.364 5.713 14.320 1.00 90.94 105 ILE A N 1
ATOM 835 C CA . ILE A 1 105 ? -9.553 6.559 14.465 1.00 90.94 105 ILE A CA 1
ATOM 836 C C . ILE A 1 105 ? -9.261 7.583 15.557 1.00 90.94 105 ILE A C 1
ATOM 838 O O . ILE A 1 105 ? -9.188 7.266 16.745 1.00 90.94 105 ILE A O 1
ATOM 842 N N . THR A 1 106 ? -9.089 8.832 15.135 1.00 87.56 106 THR A N 1
ATOM 843 C CA . THR A 1 106 ? -8.710 9.938 16.029 1.00 87.56 106 THR A CA 1
ATOM 844 C C . THR A 1 106 ? -9.900 10.608 16.717 1.00 87.56 106 THR A C 1
ATOM 846 O O . THR A 1 106 ? -9.705 11.370 17.659 1.00 87.56 106 THR A O 1
ATOM 849 N N . SER A 1 107 ? -11.125 10.314 16.270 1.00 84.06 107 SER A N 1
ATOM 850 C CA . SER A 1 107 ? -12.363 10.915 16.788 1.00 84.06 107 SER A CA 1
ATOM 851 C C . SER A 1 107 ? -12.847 10.296 18.105 1.00 84.06 107 SER A C 1
ATOM 853 O O . SER A 1 107 ? -13.782 10.817 18.704 1.00 84.06 107 SER A O 1
ATOM 855 N N . THR A 1 108 ? -12.248 9.192 18.564 1.00 81.94 108 THR A N 1
ATOM 856 C CA . THR A 1 108 ? -12.580 8.561 19.852 1.00 81.94 108 THR A CA 1
ATOM 857 C C . THR A 1 108 ? -11.565 8.938 20.927 1.00 81.94 108 THR A C 1
ATOM 859 O O . THR A 1 108 ? -10.388 9.151 20.628 1.00 81.94 108 THR A O 1
ATOM 862 N N . TYR A 1 109 ? -12.004 8.969 22.187 1.00 82.62 109 TYR A N 1
ATOM 863 C CA . TYR A 1 109 ? -11.126 9.140 23.342 1.00 82.62 109 TYR A CA 1
ATOM 864 C C . TYR A 1 109 ? -11.310 7.967 24.323 1.00 82.62 109 TYR A C 1
ATOM 866 O O . TYR A 1 109 ? -12.416 7.808 24.840 1.00 82.62 109 TYR A O 1
ATOM 874 N N . PRO A 1 110 ? -10.278 7.140 24.589 1.00 84.81 110 PRO A N 1
ATOM 875 C CA . PRO A 1 110 ? -8.948 7.142 23.969 1.00 84.81 110 PRO A CA 1
ATOM 876 C C . PRO A 1 110 ? -8.991 6.836 22.458 1.00 84.81 110 PRO A C 1
ATOM 878 O O . PRO A 1 110 ? -9.978 6.316 21.928 1.00 84.81 110 PRO A O 1
ATOM 881 N N . GLN A 1 111 ? -7.919 7.196 21.745 1.00 87.44 111 GLN A N 1
ATOM 882 C CA . GLN A 1 111 ? -7.814 6.933 20.308 1.00 87.44 111 GLN A CA 1
ATOM 883 C C . GLN A 1 111 ? -7.775 5.429 20.054 1.00 87.44 111 GLN A C 1
ATOM 885 O O . GLN A 1 111 ? -6.946 4.717 20.622 1.00 87.44 111 GLN A O 1
ATOM 890 N N . ASN A 1 112 ? -8.659 4.956 19.179 1.00 90.88 112 ASN A N 1
ATOM 891 C CA . ASN A 1 112 ? -8.693 3.555 18.791 1.00 90.88 112 ASN A CA 1
ATOM 892 C C . ASN A 1 112 ? -7.810 3.339 17.570 1.00 90.88 112 ASN A C 1
ATOM 894 O O . ASN A 1 112 ? -7.958 4.008 16.545 1.00 90.88 112 ASN A O 1
ATOM 898 N N . PHE A 1 113 ? -6.901 2.378 17.669 1.00 91.88 113 PHE A N 1
ATOM 899 C CA . PHE A 1 113 ? -6.010 2.025 16.579 1.00 91.88 113 PHE A CA 1
ATOM 900 C C . PHE A 1 113 ? -5.755 0.528 16.540 1.00 91.88 113 PHE A C 1
ATOM 902 O O . PHE A 1 113 ? -5.802 -0.166 17.557 1.00 91.88 113 PHE A O 1
ATOM 909 N N . ARG A 1 114 ? -5.435 0.049 15.343 1.00 91.50 114 ARG A N 1
ATOM 910 C CA . ARG A 1 114 ? -4.970 -1.308 15.098 1.00 91.50 114 ARG A CA 1
ATOM 911 C C . ARG A 1 114 ? -3.711 -1.244 14.255 1.00 91.50 114 ARG A C 1
ATOM 913 O O . ARG A 1 114 ? -3.718 -0.705 13.151 1.00 91.50 114 ARG A O 1
ATOM 920 N N . THR A 1 115 ? -2.633 -1.824 14.767 1.00 91.56 115 THR A N 1
ATOM 921 C CA . THR A 1 115 ? -1.379 -1.947 14.022 1.00 91.56 115 THR A CA 1
ATOM 922 C C . THR A 1 115 ? -1.546 -2.940 12.878 1.00 91.56 115 THR A C 1
ATOM 924 O O . THR A 1 115 ? -2.066 -4.032 13.086 1.00 91.56 115 THR A O 1
ATOM 927 N N . ALA A 1 116 ? -1.057 -2.579 11.691 1.00 91.00 116 ALA A N 1
ATOM 928 C CA . ALA A 1 116 ? -1.046 -3.451 10.523 1.00 91.00 116 ALA A CA 1
ATOM 929 C C . ALA A 1 116 ? -0.245 -4.743 10.792 1.00 91.00 116 ALA A C 1
ATOM 931 O O . ALA A 1 116 ? 0.973 -4.650 11.016 1.00 91.00 116 ALA A O 1
ATOM 932 N N . PRO A 1 117 ? -0.869 -5.936 10.753 1.00 90.81 117 PRO A N 1
ATOM 933 C CA . PRO A 1 117 ? -0.125 -7.192 10.763 1.00 90.81 117 PRO A CA 1
ATOM 934 C C . PRO A 1 117 ? 0.656 -7.392 9.458 1.00 90.81 117 PRO A C 1
ATOM 936 O O . PRO A 1 117 ? 1.792 -7.868 9.497 1.00 90.81 117 PRO A O 1
ATOM 939 N N . VAL A 1 118 ? 0.094 -6.983 8.314 1.00 92.62 118 VAL A N 1
ATOM 940 C CA . VAL A 1 118 ? 0.749 -7.091 7.007 1.00 92.62 118 VAL A CA 1
ATOM 941 C C . VAL A 1 118 ? 1.505 -5.804 6.698 1.00 92.62 118 VAL A C 1
ATOM 943 O O . VAL A 1 118 ? 0.931 -4.717 6.616 1.00 92.62 118 VAL A O 1
ATOM 946 N N . LYS A 1 119 ? 2.818 -5.930 6.491 1.00 92.12 119 LYS A N 1
ATOM 947 C CA . LYS A 1 119 ? 3.700 -4.819 6.121 1.00 92.12 119 LYS A CA 1
ATOM 948 C C . LYS A 1 119 ? 4.325 -5.108 4.766 1.00 92.12 119 LYS A C 1
ATOM 950 O O . LYS A 1 119 ? 5.035 -6.093 4.611 1.00 92.12 119 LYS A O 1
ATOM 955 N N . ILE A 1 120 ? 4.067 -4.230 3.802 1.00 93.38 120 ILE A N 1
ATOM 956 C CA . ILE A 1 120 ? 4.552 -4.362 2.426 1.00 93.38 120 ILE A CA 1
ATOM 957 C C . ILE A 1 120 ? 5.663 -3.333 2.191 1.00 93.38 120 ILE A C 1
ATOM 959 O O . ILE A 1 120 ? 5.529 -2.159 2.557 1.00 93.38 120 ILE A O 1
ATOM 963 N N . SER A 1 121 ? 6.767 -3.771 1.591 1.00 92.88 121 SER A N 1
ATOM 964 C CA . SER A 1 121 ? 7.868 -2.913 1.149 1.00 92.88 121 SER A CA 1
ATOM 965 C C . SER A 1 121 ? 7.658 -2.436 -0.296 1.00 92.88 121 SER A C 1
ATOM 967 O O . SER A 1 121 ? 6.692 -2.785 -0.968 1.00 92.88 121 SER A O 1
ATOM 969 N N . HIS A 1 122 ? 8.536 -1.563 -0.785 1.00 92.06 122 HIS A N 1
ATOM 970 C CA . HIS A 1 122 ? 8.528 -1.194 -2.200 1.00 92.06 122 HIS A CA 1
ATOM 971 C C . HIS A 1 122 ? 8.986 -2.384 -3.049 1.00 92.06 122 HIS A C 1
ATOM 973 O O . HIS A 1 122 ? 10.007 -2.990 -2.728 1.00 92.06 122 HIS A O 1
ATOM 979 N N . ALA A 1 123 ? 8.296 -2.667 -4.155 1.00 92.50 123 ALA A N 1
ATOM 980 C CA . ALA A 1 123 ? 8.835 -3.573 -5.164 1.00 92.50 123 ALA A CA 1
ATOM 981 C C . ALA A 1 123 ? 9.855 -2.799 -6.000 1.00 92.50 123 ALA A C 1
ATOM 983 O O . ALA A 1 123 ? 9.547 -1.726 -6.523 1.00 92.50 123 ALA A O 1
ATOM 984 N N . ILE A 1 124 ? 11.076 -3.314 -6.098 1.00 91.50 124 ILE A N 1
ATOM 985 C CA . ILE A 1 124 ? 12.166 -2.668 -6.829 1.00 91.50 124 ILE A CA 1
ATOM 986 C C . ILE A 1 124 ? 12.669 -3.646 -7.879 1.00 91.50 124 ILE A C 1
ATOM 988 O O . ILE A 1 124 ? 12.843 -4.829 -7.590 1.00 91.50 124 ILE A O 1
ATOM 992 N N . SER A 1 125 ? 12.909 -3.143 -9.087 1.00 91.19 125 SER A N 1
ATOM 993 C CA . SER A 1 125 ? 13.475 -3.935 -10.173 1.00 91.19 125 SER A CA 1
ATOM 994 C C . SER A 1 125 ? 14.799 -4.570 -9.749 1.00 91.19 125 SER A C 1
ATOM 996 O O . SER A 1 125 ? 15.651 -3.914 -9.145 1.00 91.19 125 SER A O 1
ATOM 998 N N . MET A 1 126 ? 14.982 -5.844 -10.094 1.00 91.19 126 MET A N 1
ATOM 999 C CA . MET A 1 126 ? 16.251 -6.547 -9.883 1.00 91.19 126 MET A CA 1
ATOM 1000 C C . MET A 1 126 ? 17.330 -6.062 -10.857 1.00 91.19 126 MET A C 1
ATOM 1002 O O . MET A 1 126 ? 18.518 -6.096 -10.540 1.00 91.19 126 MET A O 1
ATOM 1006 N N . THR A 1 127 ? 16.921 -5.572 -12.027 1.00 89.94 127 THR A N 1
ATOM 1007 C CA . THR A 1 127 ? 17.811 -5.036 -13.057 1.00 89.94 127 THR A CA 1
ATOM 1008 C C . THR A 1 127 ? 17.751 -3.509 -13.094 1.00 89.94 127 THR A C 1
ATOM 1010 O O . THR A 1 127 ? 16.687 -2.925 -12.846 1.00 89.94 127 THR A O 1
ATOM 1013 N N . PRO A 1 128 ? 18.878 -2.838 -13.393 1.00 90.38 128 PRO A N 1
ATOM 1014 C CA . PRO A 1 128 ? 18.883 -1.396 -13.581 1.00 90.38 128 PRO A CA 1
ATOM 1015 C C . PRO A 1 128 ? 18.035 -1.010 -14.796 1.00 90.38 128 PRO A C 1
ATOM 1017 O O . PRO A 1 128 ? 17.910 -1.762 -15.763 1.00 90.38 128 PRO A O 1
ATOM 1020 N N . PHE A 1 129 ? 17.452 0.178 -14.728 1.00 86.38 129 PHE A N 1
ATOM 1021 C CA . PHE A 1 129 ? 16.759 0.799 -15.841 1.00 86.38 129 PHE A CA 1
ATOM 1022 C C . PHE A 1 129 ? 17.790 1.383 -16.815 1.00 86.38 129 PHE A C 1
ATOM 1024 O O . PHE A 1 129 ? 18.569 2.256 -16.434 1.00 86.38 129 PHE A O 1
ATOM 1031 N N . ASN A 1 130 ? 17.774 0.918 -18.065 1.00 82.50 130 ASN A N 1
ATOM 1032 C CA . ASN A 1 130 ? 18.736 1.308 -19.102 1.00 82.50 13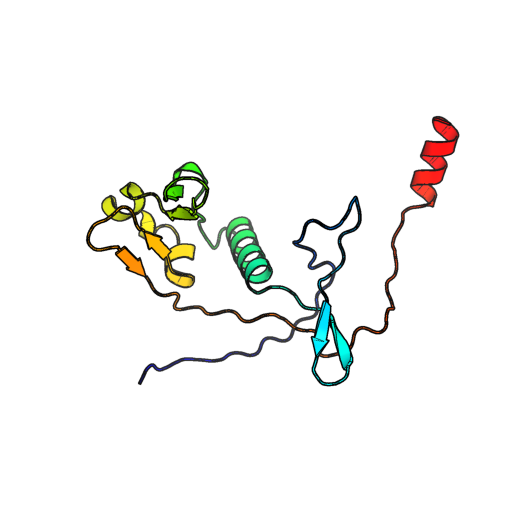0 ASN A CA 1
ATOM 1033 C C . ASN A 1 130 ? 18.162 2.295 -20.134 1.00 82.50 130 ASN A C 1
ATOM 1035 O O . ASN A 1 130 ? 18.730 2.447 -21.204 1.00 82.50 130 ASN A O 1
ATOM 1039 N N . TYR A 1 131 ? 17.053 2.980 -19.828 1.00 71.50 131 TYR A N 1
ATOM 1040 C CA . TYR A 1 131 ? 16.378 3.888 -20.770 1.00 71.50 131 TYR A CA 1
ATOM 1041 C C . TYR A 1 131 ? 15.810 3.223 -22.034 1.00 71.50 131 TYR A C 1
ATOM 1043 O O . TYR A 1 131 ? 15.471 3.920 -22.985 1.00 71.50 131 TYR A O 1
ATOM 1051 N N . ASP A 1 132 ? 15.567 1.910 -22.000 1.00 64.19 132 ASP A N 1
ATOM 1052 C CA . ASP A 1 132 ? 14.847 1.165 -23.047 1.00 64.19 132 ASP A CA 1
ATOM 1053 C C . ASP A 1 132 ? 13.327 1.451 -23.015 1.00 64.19 132 ASP A C 1
ATOM 1055 O O . ASP A 1 132 ? 12.485 0.550 -23.003 1.00 64.19 132 ASP A O 1
ATOM 1059 N N . ALA A 1 133 ? 12.947 2.727 -22.920 1.00 60.81 133 ALA A N 1
ATOM 1060 C CA . ALA A 1 133 ? 11.560 3.159 -22.904 1.00 60.81 133 ALA A CA 1
ATOM 1061 C C . ALA A 1 133 ? 11.020 3.222 -24.338 1.00 60.81 133 ALA A C 1
ATOM 1063 O O . ALA A 1 133 ? 11.304 4.147 -25.097 1.00 60.81 133 ALA A O 1
ATOM 1064 N N . LEU A 1 134 ? 10.192 2.243 -24.702 1.00 57.16 134 LEU A N 1
ATOM 1065 C CA . LEU A 1 134 ? 9.342 2.336 -25.884 1.00 57.16 134 LEU A CA 1
ATOM 1066 C C . LEU A 1 134 ? 8.148 3.231 -25.561 1.00 57.16 134 LEU A C 1
ATOM 1068 O O . LEU A 1 134 ? 7.148 2.819 -24.972 1.00 57.16 134 LEU A O 1
ATOM 1072 N N . PHE A 1 135 ? 8.273 4.487 -25.960 1.00 56.81 135 PHE A N 1
ATOM 1073 C CA . PHE A 1 135 ? 7.194 5.453 -25.949 1.00 56.81 135 PHE A CA 1
ATOM 1074 C C . PHE A 1 135 ? 6.161 5.068 -27.017 1.00 56.81 135 PHE A C 1
ATOM 1076 O O . PHE A 1 135 ? 6.249 5.496 -28.166 1.00 56.81 135 PHE A O 1
ATOM 1083 N N . ASN A 1 136 ? 5.189 4.228 -26.645 1.00 53.50 136 ASN A N 1
ATOM 1084 C CA . ASN A 1 136 ? 4.065 3.819 -27.493 1.00 53.50 136 ASN A CA 1
ATOM 1085 C C . ASN A 1 136 ? 3.118 5.004 -27.753 1.00 53.50 136 ASN A C 1
ATOM 1087 O O . ASN A 1 136 ? 1.981 5.043 -27.287 1.00 53.50 136 ASN A O 1
ATOM 1091 N N . ALA A 1 137 ? 3.577 5.998 -28.507 1.00 57.44 137 ALA A N 1
ATOM 1092 C CA . ALA A 1 137 ? 2.699 6.986 -29.094 1.00 57.44 137 ALA A CA 1
ATOM 1093 C C . ALA A 1 137 ? 2.019 6.330 -30.299 1.00 57.44 137 ALA A C 1
ATOM 1095 O O . ALA A 1 137 ? 2.682 5.915 -31.251 1.00 57.44 137 ALA A O 1
ATOM 1096 N N . ASN A 1 138 ? 0.687 6.239 -30.289 1.00 64.25 138 ASN A N 1
ATOM 1097 C CA . ASN A 1 138 ? -0.068 5.780 -31.453 1.00 64.25 138 ASN A CA 1
ATOM 1098 C C . ASN A 1 138 ? -0.123 6.890 -32.519 1.00 64.25 138 ASN A C 1
ATOM 1100 O O . ASN A 1 138 ? -1.179 7.444 -32.838 1.00 64.25 138 ASN A O 1
ATOM 1104 N N . ILE A 1 139 ? 1.054 7.250 -33.037 1.00 69.00 139 ILE A N 1
ATOM 1105 C CA . ILE A 1 139 ? 1.276 8.339 -33.994 1.00 69.00 139 ILE A CA 1
ATOM 1106 C C . ILE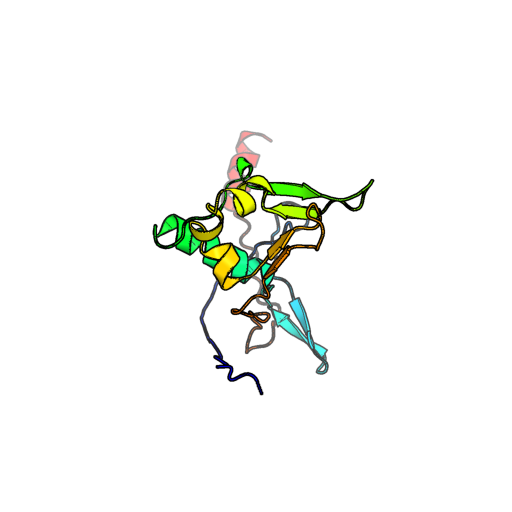 A 1 139 ? 0.427 8.108 -35.246 1.00 69.00 139 ILE A C 1
ATOM 1108 O O . ILE A 1 139 ? -0.139 9.048 -35.794 1.00 69.00 139 ILE A O 1
ATOM 1112 N N . GLY A 1 140 ? 0.257 6.847 -35.655 1.00 76.94 140 GLY A N 1
ATOM 1113 C CA . GLY A 1 140 ? -0.609 6.476 -36.771 1.00 76.94 140 GLY A CA 1
ATOM 1114 C C . GLY A 1 140 ? -2.069 6.892 -36.562 1.00 76.94 140 GLY A C 1
ATOM 1115 O O . GLY A 1 140 ? -2.665 7.473 -37.469 1.00 76.94 140 GLY A O 1
ATOM 1116 N N . MET A 1 141 ? -2.643 6.651 -35.375 1.00 77.62 141 MET A N 1
ATOM 1117 C CA . MET A 1 141 ? -3.996 7.123 -35.047 1.00 77.62 141 MET A CA 1
ATOM 1118 C C . MET A 1 141 ? -4.070 8.648 -34.970 1.00 77.62 141 MET A C 1
ATOM 1120 O O . MET A 1 141 ? -4.959 9.241 -35.582 1.00 77.62 141 MET A O 1
ATOM 1124 N N . ALA A 1 142 ? -3.113 9.285 -34.292 1.00 74.00 142 ALA A N 1
ATOM 1125 C CA . ALA A 1 142 ? -3.066 10.741 -34.166 1.00 74.00 142 ALA A CA 1
ATOM 1126 C C . ALA A 1 142 ? -2.988 11.434 -35.540 1.00 74.00 142 ALA A C 1
ATOM 1128 O O . ALA A 1 142 ? -3.697 12.409 -35.790 1.00 74.00 142 ALA A O 1
ATOM 1129 N N . ASN A 1 143 ? -2.195 10.889 -36.465 1.00 79.69 143 ASN A N 1
ATOM 1130 C CA . ASN A 1 143 ? -2.045 11.419 -37.819 1.00 79.69 143 ASN A CA 1
ATOM 1131 C C . ASN A 1 143 ? -3.319 11.261 -38.662 1.00 79.69 143 ASN A C 1
ATOM 1133 O O . ASN A 1 143 ? -3.626 12.144 -39.461 1.00 79.69 143 ASN A O 1
ATOM 1137 N N . ARG A 1 144 ? -4.088 10.176 -38.484 1.00 85.69 144 ARG A N 1
ATOM 1138 C CA . ARG A 1 144 ? -5.384 10.006 -39.169 1.00 85.69 144 ARG A CA 1
ATOM 1139 C C . ARG A 1 144 ? -6.432 11.004 -38.680 1.00 85.69 144 ARG A C 1
ATOM 1141 O O . ARG A 1 144 ? -7.168 11.542 -39.499 1.00 85.69 144 ARG A O 1
ATOM 1148 N N . VAL A 1 145 ? -6.476 11.275 -37.374 1.00 80.44 145 VAL A N 1
ATOM 1149 C CA . VAL A 1 145 ? -7.370 12.296 -36.801 1.00 80.44 145 VAL A CA 1
ATOM 1150 C C . VAL A 1 145 ? -6.953 13.693 -37.261 1.00 80.44 145 VAL A C 1
ATOM 1152 O O . VAL A 1 145 ? -7.805 14.450 -37.717 1.00 80.44 145 VAL A O 1
ATOM 1155 N N . ARG A 1 146 ? -5.649 14.008 -37.237 1.00 79.75 146 ARG A N 1
ATOM 1156 C CA . ARG A 1 146 ? -5.116 15.273 -37.769 1.00 79.75 146 ARG A CA 1
ATOM 1157 C C . ARG A 1 146 ? -5.513 15.503 -39.225 1.00 79.75 146 ARG A C 1
ATOM 1159 O O . ARG A 1 146 ? -6.024 16.564 -39.513 1.00 79.75 146 ARG A O 1
ATOM 1166 N N . LYS A 1 147 ? -5.382 14.508 -40.109 1.00 82.00 147 LYS A N 1
ATOM 1167 C CA . LYS A 1 147 ? -5.806 14.630 -41.520 1.00 82.00 147 LYS A CA 1
ATOM 1168 C C . LYS A 1 147 ? -7.309 14.868 -41.720 1.00 82.00 147 LYS A C 1
ATOM 1170 O O . LYS A 1 147 ? -7.705 15.292 -42.797 1.00 82.00 147 LYS A O 1
ATOM 1175 N N . LYS A 1 148 ? -8.148 14.512 -40.743 1.00 79.94 148 LYS A N 1
ATOM 1176 C CA . LYS A 1 148 ? -9.607 14.679 -40.820 1.00 79.94 148 LYS A CA 1
ATOM 1177 C C . LYS A 1 148 ? -10.076 16.023 -40.245 1.00 79.94 148 LYS A C 1
ATOM 1179 O O . LYS A 1 148 ? -11.142 16.490 -40.628 1.00 79.94 148 LYS A O 1
ATOM 1184 N N . HIS A 1 149 ? -9.323 16.604 -39.311 1.00 72.12 149 HIS A N 1
ATOM 1185 C CA . HIS A 1 149 ? -9.744 17.763 -38.510 1.00 72.12 149 HIS A CA 1
ATOM 1186 C C . HIS A 1 149 ? -8.771 18.954 -38.531 1.00 72.12 149 HIS A C 1
ATOM 1188 O O . HIS A 1 149 ? -9.046 19.951 -37.869 1.00 72.12 149 HIS A O 1
ATOM 1194 N N . GLY A 1 150 ? -7.647 18.854 -39.237 1.00 52.34 150 GLY A N 1
ATOM 1195 C CA . GLY A 1 150 ? -6.683 19.932 -39.467 1.00 52.34 150 GLY A CA 1
ATOM 1196 C C . GLY A 1 150 ? -6.364 20.048 -40.944 1.00 52.34 150 GLY A C 1
ATOM 1197 O O . GLY A 1 150 ? -6.001 21.171 -41.341 1.00 52.34 150 GLY A O 1
#

Secondary structure (DSSP, 8-state):
-------------S----S--STT--PPPEEE-TTS-EEEEE-HHHHHHHHHHHHHHTTS-----GGGEEEESSTT--EEEE-HHHHHTSGGGG-HHHHHH-EEETTSSSPEEE--S-----EE-SS---S-------HHHHHHHHHHH-